Protein AF-A0A0G0VGV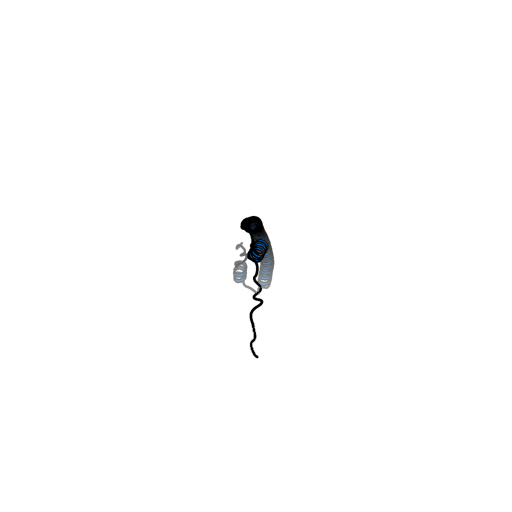4-F1 (afdb_monomer_lite)

Structure (mmCIF, N/CA/C/O backbone):
data_AF-A0A0G0VGV4-F1
#
_entry.id   AF-A0A0G0VGV4-F1
#
loop_
_atom_site.group_PDB
_atom_site.id
_atom_site.type_symbol
_atom_site.label_atom_id
_atom_site.label_alt_id
_atom_site.label_comp_id
_atom_site.label_asym_id
_atom_site.label_entity_id
_atom_site.label_seq_id
_atom_site.pdbx_PDB_ins_code
_atom_site.Cartn_x
_atom_site.Cartn_y
_atom_site.Cartn_z
_atom_site.occupancy
_atom_site.B_iso_or_equiv
_atom_site.auth_seq_id
_atom_site.auth_comp_id
_atom_site.auth_asym_id
_atom_site.auth_atom_id
_atom_site.pdbx_PDB_model_num
ATOM 1 N N . MET A 1 1 ? 62.624 -42.828 -73.557 1.00 45.47 1 MET A N 1
ATOM 2 C CA . MET A 1 1 ? 63.228 -41.620 -72.967 1.00 45.47 1 MET A CA 1
ATOM 3 C C . MET A 1 1 ? 62.208 -41.032 -72.016 1.00 45.47 1 MET A C 1
ATOM 5 O O . MET A 1 1 ? 61.147 -40.618 -72.458 1.00 45.47 1 MET A O 1
ATOM 9 N N . ALA A 1 2 ? 62.489 -41.159 -70.722 1.00 49.94 2 ALA A N 1
ATOM 10 C CA . ALA A 1 2 ? 61.804 -40.438 -69.663 1.00 49.94 2 ALA A CA 1
ATOM 11 C C . ALA A 1 2 ? 62.275 -38.978 -69.700 1.00 49.94 2 ALA A C 1
ATOM 13 O O . ALA A 1 2 ? 63.457 -38.747 -69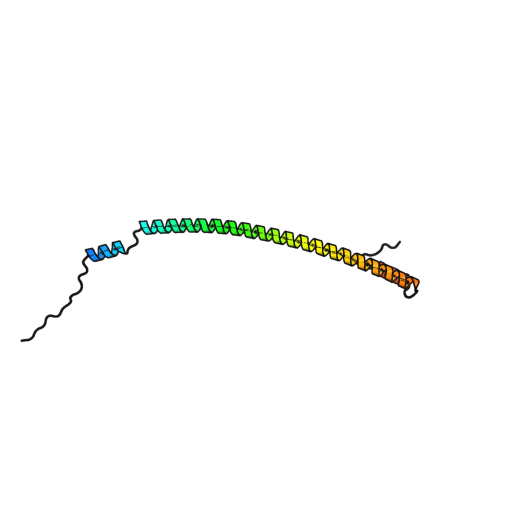.926 1.00 49.94 2 ALA A O 1
ATOM 14 N N . GLU A 1 3 ? 61.387 -38.014 -69.504 1.00 50.72 3 GLU A N 1
ATOM 15 C CA . GLU A 1 3 ? 61.290 -37.339 -68.211 1.00 50.72 3 GLU A CA 1
ATOM 16 C C . GLU A 1 3 ? 60.104 -36.363 -68.175 1.00 50.72 3 GLU A C 1
ATOM 18 O O . GLU 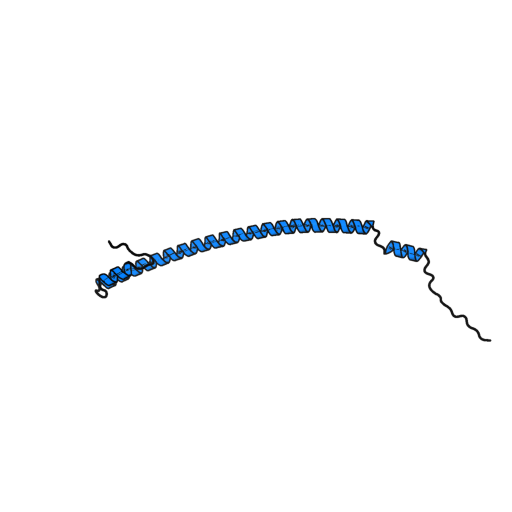A 1 3 ? 59.660 -35.876 -69.217 1.00 50.72 3 GLU A O 1
ATOM 23 N N . PRO A 1 4 ? 59.548 -36.146 -66.973 1.00 65.81 4 PRO A N 1
ATOM 24 C CA . PRO A 1 4 ? 58.342 -35.384 -66.725 1.00 65.81 4 PRO A CA 1
ATOM 25 C C . PRO A 1 4 ? 58.682 -33.933 -66.373 1.00 65.81 4 PRO A C 1
ATOM 27 O O . PRO A 1 4 ? 59.726 -33.645 -65.799 1.00 65.81 4 PRO A O 1
ATOM 30 N N . THR A 1 5 ? 57.727 -33.034 -66.554 1.00 47.09 5 THR A N 1
ATOM 31 C CA . THR A 1 5 ? 57.668 -31.834 -65.720 1.00 47.09 5 THR A CA 1
ATOM 32 C C . THR A 1 5 ? 56.268 -31.713 -65.149 1.00 47.09 5 THR A C 1
ATOM 34 O O . THR A 1 5 ? 55.340 -31.172 -65.741 1.00 47.09 5 THR A O 1
ATOM 37 N N . GLN A 1 6 ? 56.138 -32.246 -63.930 1.00 52.19 6 GLN A N 1
ATOM 38 C CA . GLN A 1 6 ? 55.391 -31.547 -62.893 1.00 52.19 6 GLN A CA 1
ATOM 39 C C . GLN A 1 6 ? 55.819 -30.072 -62.928 1.00 52.19 6 GLN A C 1
ATOM 41 O O . GLN A 1 6 ? 57.009 -29.803 -63.068 1.00 52.19 6 GLN A O 1
ATOM 46 N N . ASN A 1 7 ? 54.907 -29.124 -62.749 1.00 43.44 7 ASN A N 1
ATOM 47 C CA . ASN A 1 7 ? 54.733 -28.515 -61.432 1.00 43.44 7 ASN A CA 1
ATOM 48 C C . ASN A 1 7 ? 53.742 -27.347 -61.503 1.00 43.44 7 ASN A C 1
ATOM 50 O O . ASN A 1 7 ? 53.931 -26.413 -62.269 1.00 43.44 7 ASN A O 1
ATOM 54 N N . GLN A 1 8 ? 52.751 -27.393 -60.612 1.00 50.78 8 GLN A N 1
ATOM 55 C CA . GLN A 1 8 ? 52.155 -26.224 -59.965 1.00 50.78 8 GLN A CA 1
ATOM 56 C C . GLN A 1 8 ? 51.569 -25.142 -60.887 1.00 50.78 8 GLN A C 1
ATOM 58 O O . GLN A 1 8 ? 52.147 -24.076 -61.060 1.00 50.78 8 GLN A O 1
ATOM 63 N N . ASN A 1 9 ? 50.305 -25.321 -61.289 1.00 42.72 9 ASN A N 1
ATOM 64 C CA . ASN A 1 9 ? 49.402 -24.170 -61.378 1.00 42.72 9 ASN A CA 1
ATOM 65 C C . ASN A 1 9 ? 49.113 -23.708 -59.936 1.00 42.72 9 ASN A C 1
ATOM 67 O O . ASN A 1 9 ? 48.080 -24.013 -59.341 1.00 42.72 9 ASN A O 1
ATOM 71 N N . LYS A 1 10 ? 50.127 -23.101 -59.314 1.00 52.19 10 LYS A N 1
ATOM 72 C CA . LYS A 1 10 ? 49.968 -22.268 -58.134 1.00 52.19 10 LYS A CA 1
ATOM 73 C C . LYS A 1 10 ? 49.246 -21.047 -58.671 1.00 52.19 10 LYS A C 1
ATOM 75 O O . LYS A 1 10 ? 49.854 -20.286 -59.407 1.00 52.19 10 LYS A O 1
ATOM 80 N N . THR A 1 11 ? 47.954 -20.934 -58.379 1.00 54.47 11 THR A N 1
ATOM 81 C CA . THR A 1 11 ? 47.136 -19.771 -58.714 1.00 54.47 11 THR A CA 1
ATOM 82 C C . THR A 1 11 ? 47.900 -18.528 -58.267 1.00 54.47 11 THR A C 1
ATOM 84 O O . THR A 1 11 ? 47.983 -18.248 -57.069 1.00 54.47 11 THR A O 1
ATOM 87 N N . GLU A 1 12 ? 48.563 -17.850 -59.201 1.00 59.78 12 GLU A N 1
ATOM 88 C CA . GLU A 1 12 ? 49.242 -16.590 -58.934 1.00 59.78 12 GLU A CA 1
ATOM 89 C C . GLU A 1 12 ? 48.138 -15.557 -58.778 1.00 59.78 12 GLU A C 1
ATOM 91 O O . GLU A 1 12 ? 47.710 -14.930 -59.741 1.00 59.78 12 GLU A O 1
ATOM 96 N N . VAL A 1 13 ? 47.603 -15.462 -57.559 1.00 67.06 13 VAL A N 1
ATOM 97 C CA . VAL A 1 13 ? 46.650 -14.416 -57.208 1.00 67.06 13 VAL A CA 1
ATOM 98 C C . VAL A 1 13 ? 47.368 -13.095 -57.448 1.00 67.06 13 VAL A C 1
ATOM 100 O O . VAL A 1 13 ? 48.394 -12.812 -56.817 1.00 67.06 13 VAL A O 1
ATOM 103 N N . SER A 1 14 ? 46.870 -12.318 -58.403 1.00 80.38 14 SER A N 1
ATOM 104 C CA . SER A 1 14 ? 47.492 -11.049 -58.759 1.00 80.38 14 SER A CA 1
ATOM 105 C C . SER A 1 14 ? 47.414 -10.101 -57.566 1.00 80.38 14 SER A C 1
ATOM 107 O O . SER A 1 14 ? 46.421 -10.079 -56.836 1.00 80.38 14 SER A O 1
ATOM 109 N N . THR A 1 15 ? 48.428 -9.255 -57.375 1.00 79.75 15 THR A N 1
ATOM 110 C CA . THR A 1 15 ? 48.387 -8.192 -56.357 1.00 79.75 15 THR A CA 1
ATOM 111 C C . THR A 1 15 ? 47.126 -7.335 -56.494 1.00 79.75 15 THR A C 1
ATOM 113 O O . THR A 1 15 ? 46.576 -6.899 -55.489 1.00 79.75 15 THR A O 1
ATOM 116 N N . SER A 1 16 ? 46.615 -7.167 -57.719 1.00 80.69 16 SER A N 1
ATOM 117 C CA . SER A 1 16 ? 45.348 -6.480 -57.981 1.00 80.69 16 SER A CA 1
ATOM 118 C C . SER A 1 16 ? 44.131 -7.218 -57.418 1.00 80.69 16 SER A C 1
ATOM 120 O O . SER A 1 16 ? 43.224 -6.571 -56.910 1.00 80.69 16 SER A O 1
ATOM 122 N N . GLU A 1 17 ? 44.096 -8.549 -57.491 1.00 82.44 17 GLU A N 1
ATOM 123 C CA . GLU A 1 17 ? 42.997 -9.365 -56.954 1.00 82.44 17 GLU A CA 1
ATOM 124 C C . GLU A 1 17 ? 43.026 -9.382 -55.424 1.00 82.44 17 GLU A C 1
ATOM 126 O O . GLU A 1 17 ? 41.982 -9.292 -54.784 1.00 82.44 17 GLU A O 1
ATOM 131 N N . ILE A 1 18 ? 44.224 -9.425 -54.828 1.00 82.38 18 ILE A N 1
ATOM 132 C CA . ILE A 1 18 ? 44.396 -9.278 -53.376 1.00 82.38 18 ILE A CA 1
ATOM 133 C C . ILE A 1 18 ? 43.921 -7.889 -52.934 1.00 82.38 18 ILE A C 1
ATOM 135 O O . ILE A 1 18 ? 43.229 -7.772 -51.927 1.00 82.38 18 ILE A O 1
ATOM 139 N N . MET A 1 19 ? 44.261 -6.838 -53.682 1.00 78.75 19 MET A N 1
ATOM 140 C CA . MET A 1 19 ? 43.888 -5.465 -53.341 1.00 78.75 19 MET A CA 1
ATOM 141 C C . MET A 1 19 ? 42.382 -5.218 -53.490 1.00 78.75 19 MET A C 1
ATOM 143 O O . MET A 1 19 ? 41.789 -4.608 -52.605 1.00 78.75 19 MET A O 1
ATOM 147 N N . ASP A 1 20 ? 41.748 -5.753 -54.536 1.00 81.25 20 ASP A N 1
ATOM 148 C CA . ASP A 1 20 ? 40.293 -5.686 -54.726 1.00 81.25 20 ASP A CA 1
ATOM 149 C C . ASP A 1 20 ? 39.542 -6.487 -53.649 1.00 81.25 20 ASP A C 1
ATOM 151 O O . ASP A 1 20 ? 38.579 -6.002 -53.054 1.00 81.25 20 ASP A O 1
ATOM 155 N N . PHE A 1 21 ? 40.038 -7.681 -53.301 1.00 81.06 21 PHE A N 1
ATOM 156 C CA . PHE A 1 21 ? 39.491 -8.469 -52.196 1.00 81.06 21 PHE A CA 1
ATOM 157 C C . PHE A 1 21 ? 39.610 -7.731 -50.855 1.00 81.06 21 PHE A C 1
ATOM 159 O O . PHE A 1 21 ? 38.652 -7.704 -50.082 1.00 81.06 21 PHE A O 1
ATOM 166 N N . LEU A 1 22 ? 40.757 -7.101 -50.581 1.00 79.44 22 LEU A N 1
ATOM 167 C CA . LEU A 1 22 ? 40.961 -6.318 -49.362 1.00 79.44 22 LEU A CA 1
ATOM 168 C C . LEU A 1 22 ? 40.044 -5.097 -49.318 1.00 79.44 22 LEU A C 1
ATOM 170 O O . LEU A 1 22 ? 39.412 -4.882 -48.296 1.00 79.44 22 LEU A O 1
ATOM 174 N N . VAL A 1 23 ? 39.889 -4.342 -50.405 1.00 77.94 23 VAL A N 1
ATOM 175 C CA . VAL A 1 23 ? 38.958 -3.200 -50.441 1.00 77.94 23 VAL A CA 1
ATOM 176 C C . VAL A 1 23 ? 37.506 -3.654 -50.254 1.00 77.94 23 VAL A C 1
ATOM 178 O O . VAL A 1 23 ? 36.745 -3.001 -49.548 1.00 77.94 23 VAL A O 1
ATOM 181 N N . LYS A 1 24 ? 37.122 -4.794 -50.836 1.00 76.44 24 LYS A N 1
ATOM 182 C CA . LYS A 1 24 ? 35.754 -5.327 -50.757 1.00 76.44 24 LYS A CA 1
ATOM 183 C C . LYS A 1 24 ? 35.392 -5.917 -49.391 1.00 76.44 24 LYS A C 1
ATOM 185 O O . LYS A 1 24 ? 34.212 -5.960 -49.044 1.00 76.44 24 LYS A O 1
ATOM 190 N N . HIS A 1 25 ? 36.375 -6.422 -48.645 1.00 73.69 25 HIS A N 1
ATOM 191 C CA . HIS A 1 25 ? 36.148 -7.128 -47.379 1.00 73.69 25 HIS A CA 1
ATOM 192 C C . HIS A 1 25 ? 36.705 -6.417 -46.142 1.00 73.69 25 HIS A C 1
ATOM 194 O O . HIS A 1 25 ? 36.310 -6.768 -45.027 1.00 73.69 25 HIS A O 1
ATOM 200 N N . MET A 1 26 ? 37.592 -5.431 -46.292 1.00 75.00 26 MET A N 1
ATOM 201 C CA . MET A 1 26 ? 37.990 -4.572 -45.182 1.00 75.00 26 MET A CA 1
ATOM 202 C C . MET A 1 26 ? 36.900 -3.541 -44.930 1.00 75.00 26 MET A C 1
ATOM 204 O O . MET A 1 26 ? 36.499 -2.799 -45.819 1.00 75.00 26 MET A O 1
ATOM 208 N N . VAL A 1 27 ? 36.468 -3.459 -43.676 1.00 69.69 27 VAL A N 1
ATOM 209 C CA . VAL A 1 27 ? 35.737 -2.287 -43.203 1.00 69.69 27 VAL A CA 1
ATOM 210 C C . VAL A 1 27 ? 36.722 -1.123 -43.222 1.00 69.69 27 VAL A C 1
ATOM 212 O O . VAL A 1 27 ? 37.732 -1.146 -42.511 1.00 69.69 27 VAL A O 1
ATOM 215 N N . ILE A 1 28 ? 36.453 -0.126 -44.058 1.00 76.50 28 ILE A N 1
ATOM 216 C CA . ILE A 1 28 ? 37.220 1.119 -44.071 1.00 76.50 28 ILE A CA 1
ATOM 217 C C . ILE A 1 28 ? 36.888 1.863 -42.772 1.00 76.50 28 ILE A C 1
ATOM 219 O O . ILE A 1 28 ? 35.759 1.807 -42.286 1.00 76.50 28 ILE A O 1
ATOM 223 N N . LYS A 1 29 ? 37.878 2.536 -42.181 1.00 76.38 29 LYS A N 1
ATOM 224 C CA . LYS A 1 29 ? 37.748 3.248 -40.899 1.00 76.38 29 LYS A CA 1
ATOM 225 C C . LYS A 1 29 ? 36.490 4.132 -40.828 1.00 76.38 29 LYS A C 1
ATOM 227 O O . LYS A 1 29 ? 35.825 4.149 -39.806 1.00 76.38 29 LYS A O 1
ATOM 232 N N . GLU A 1 30 ? 36.132 4.776 -41.933 1.00 79.94 30 GLU A N 1
ATOM 233 C CA . GLU A 1 30 ? 34.938 5.621 -42.064 1.00 79.94 30 GLU A CA 1
ATOM 234 C C . GLU A 1 30 ? 33.631 4.841 -41.828 1.00 79.94 30 GLU A C 1
ATOM 236 O O . GLU A 1 30 ? 32.804 5.256 -41.021 1.00 79.94 30 GLU A O 1
ATOM 241 N N . GLU A 1 31 ? 33.463 3.661 -42.438 1.00 83.81 31 GLU A N 1
ATOM 242 C CA . GLU A 1 31 ? 32.282 2.812 -42.208 1.00 83.81 31 GLU A CA 1
ATOM 243 C C . GLU A 1 31 ? 32.210 2.285 -40.767 1.00 83.81 31 GLU A C 1
ATOM 245 O O . GLU A 1 31 ? 31.126 2.013 -40.240 1.00 83.81 31 GLU A O 1
ATOM 250 N N . PHE A 1 32 ? 33.369 2.082 -40.136 1.00 85.81 32 PHE A N 1
ATOM 251 C CA . PHE A 1 32 ? 33.447 1.695 -38.732 1.00 85.81 32 PHE A CA 1
ATOM 252 C C . PHE A 1 32 ? 33.033 2.850 -37.816 1.00 85.81 32 PHE A C 1
ATOM 254 O O . PHE A 1 32 ? 32.213 2.636 -36.920 1.00 85.81 32 PHE A O 1
ATOM 261 N N . ASP A 1 33 ? 33.538 4.056 -38.076 1.00 89.56 33 ASP A N 1
ATOM 262 C CA . ASP A 1 33 ? 33.215 5.269 -37.322 1.00 89.56 33 ASP A CA 1
ATOM 263 C C . ASP A 1 33 ? 31.704 5.573 -37.412 1.00 89.56 33 ASP A C 1
ATOM 265 O O . ASP A 1 33 ? 31.051 5.740 -36.382 1.00 89.56 33 ASP A O 1
ATOM 269 N N . GLU A 1 34 ? 31.094 5.484 -38.601 1.00 90.94 34 GLU A N 1
ATOM 270 C CA . GLU A 1 34 ? 29.638 5.646 -38.769 1.00 90.94 34 GLU A CA 1
ATOM 271 C C . GLU A 1 34 ? 28.812 4.611 -37.986 1.00 90.94 34 GLU A C 1
ATOM 273 O O . GLU A 1 34 ? 27.738 4.909 -37.448 1.00 90.94 34 GLU A O 1
ATOM 278 N N . LYS A 1 35 ? 29.266 3.350 -37.950 1.00 90.50 35 LYS A N 1
ATOM 279 C CA . LYS A 1 35 ? 28.594 2.301 -37.168 1.00 90.50 35 LYS A CA 1
ATOM 280 C C . LYS A 1 35 ? 28.717 2.569 -35.674 1.00 90.50 35 LYS A C 1
ATOM 282 O O . LYS A 1 35 ? 27.751 2.309 -34.955 1.00 90.50 35 LYS A O 1
ATOM 287 N N . MET A 1 36 ? 29.859 3.081 -35.220 1.00 92.50 36 MET A N 1
ATOM 288 C CA . MET A 1 36 ? 30.066 3.448 -33.821 1.00 92.50 36 MET A CA 1
ATOM 289 C C . MET A 1 36 ? 29.196 4.633 -33.410 1.00 92.50 36 MET A C 1
ATOM 291 O O . MET A 1 36 ? 28.509 4.530 -32.396 1.00 92.50 36 MET A O 1
ATOM 295 N N . GLU A 1 37 ? 29.085 5.678 -34.231 1.00 95.00 37 GLU A N 1
ATOM 296 C CA . GLU A 1 37 ? 28.163 6.791 -33.955 1.00 95.00 37 GLU A CA 1
ATOM 297 C C . GLU A 1 37 ? 26.705 6.317 -33.839 1.00 95.00 37 GLU A C 1
ATOM 299 O O . GLU A 1 37 ? 26.000 6.659 -32.887 1.00 95.00 37 GLU A O 1
ATOM 304 N N . LYS A 1 38 ? 26.253 5.442 -34.750 1.00 95.00 38 LYS A N 1
ATOM 305 C CA . LYS A 1 38 ? 24.910 4.833 -34.669 1.00 95.00 38 LYS A CA 1
ATOM 306 C C . LYS A 1 38 ? 24.720 4.002 -33.400 1.00 95.00 38 LYS A C 1
ATOM 308 O O . LYS A 1 38 ? 23.607 3.930 -32.872 1.00 95.00 38 LYS A O 1
ATOM 313 N N . ILE A 1 39 ? 25.767 3.327 -32.929 1.00 94.69 39 ILE A N 1
ATOM 314 C CA . ILE A 1 39 ? 25.735 2.574 -31.672 1.00 94.69 39 ILE A CA 1
ATOM 315 C C . ILE A 1 39 ? 25.604 3.541 -30.490 1.00 94.69 39 ILE A C 1
ATOM 317 O O . ILE A 1 39 ? 24.711 3.337 -29.664 1.00 94.69 39 ILE A O 1
ATOM 321 N N . ASP A 1 40 ? 26.390 4.614 -30.450 1.00 96.00 40 ASP A N 1
ATOM 322 C CA . ASP A 1 40 ? 26.334 5.629 -29.392 1.00 96.00 40 ASP A CA 1
ATOM 323 C C . ASP A 1 40 ? 24.961 6.305 -29.309 1.00 96.00 40 ASP A C 1
ATOM 325 O O . ASP A 1 40 ? 24.402 6.469 -28.221 1.00 96.00 40 ASP A O 1
ATOM 329 N N . GLU A 1 41 ? 24.352 6.639 -30.449 1.00 96.38 41 GLU A N 1
ATOM 330 C CA . GLU A 1 41 ? 22.984 7.165 -30.483 1.00 96.38 41 GLU A CA 1
ATOM 331 C C . GLU A 1 41 ? 21.959 6.180 -29.911 1.00 96.38 41 GLU A C 1
ATOM 333 O O . GLU A 1 41 ? 21.018 6.575 -29.214 1.00 96.38 41 GLU A O 1
ATOM 338 N N . ARG A 1 42 ? 22.114 4.883 -30.205 1.00 96.31 42 ARG A N 1
ATOM 339 C CA . ARG A 1 42 ? 21.232 3.847 -29.655 1.00 96.31 42 ARG A CA 1
ATOM 340 C C . ARG A 1 42 ? 21.421 3.694 -28.152 1.00 96.31 42 ARG A C 1
ATOM 342 O O . ARG A 1 42 ? 20.418 3.517 -27.466 1.00 96.31 42 ARG A O 1
ATOM 349 N N . PHE A 1 43 ? 22.651 3.782 -27.649 1.00 96.06 43 PHE A N 1
ATOM 350 C CA . PHE A 1 43 ? 22.922 3.735 -26.212 1.00 96.06 43 PHE A CA 1
ATOM 351 C C . PHE A 1 43 ? 22.335 4.941 -25.479 1.00 96.06 43 PHE A C 1
ATOM 353 O O . PHE A 1 43 ? 21.624 4.739 -24.499 1.00 96.06 43 PHE A O 1
ATOM 360 N N . LYS A 1 44 ? 22.468 6.160 -26.018 1.00 96.38 44 LYS A N 1
ATOM 361 C CA . LYS A 1 44 ? 21.802 7.350 -25.452 1.00 96.38 44 LYS A CA 1
ATOM 362 C C . LYS A 1 44 ? 20.286 7.170 -25.335 1.00 96.38 44 LYS A C 1
ATOM 364 O O . LYS A 1 44 ? 19.705 7.429 -24.287 1.00 96.38 44 LYS A O 1
ATOM 369 N N . LYS A 1 45 ? 19.640 6.642 -26.383 1.00 96.12 45 LYS A N 1
ATOM 370 C CA . LYS A 1 45 ? 18.196 6.337 -26.352 1.00 96.12 45 LYS A CA 1
ATOM 371 C C . LYS A 1 45 ? 17.835 5.249 -25.336 1.00 96.12 45 LYS A C 1
ATOM 373 O O . LYS A 1 45 ? 16.710 5.233 -24.840 1.00 96.12 45 LYS A O 1
ATOM 378 N N . ILE A 1 46 ? 18.733 4.299 -25.072 1.00 96.19 46 ILE A N 1
ATOM 379 C CA . ILE A 1 46 ? 18.530 3.272 -24.042 1.00 96.19 46 ILE A CA 1
ATOM 380 C C . ILE A 1 46 ? 18.603 3.905 -22.653 1.00 96.19 46 ILE A C 1
ATOM 382 O O . ILE A 1 46 ? 17.715 3.629 -21.850 1.00 96.19 46 ILE A O 1
ATOM 386 N N . ASP A 1 47 ? 19.580 4.774 -22.399 1.00 96.25 47 ASP A N 1
ATOM 387 C CA . ASP A 1 47 ? 19.722 5.468 -21.114 1.00 96.25 47 ASP A CA 1
ATOM 388 C C . ASP A 1 47 ? 18.481 6.314 -20.796 1.00 96.25 47 ASP A C 1
ATOM 390 O O . ASP A 1 47 ? 17.891 6.166 -19.727 1.00 96.25 47 ASP A O 1
ATOM 394 N N . GLU A 1 48 ? 17.989 7.095 -21.764 1.00 96.56 48 GLU A N 1
ATOM 395 C CA . GLU A 1 48 ? 16.754 7.882 -21.612 1.00 96.56 48 GLU A CA 1
ATOM 396 C C . GLU A 1 48 ? 15.538 7.006 -21.260 1.00 96.56 48 GLU A C 1
ATOM 398 O O . GLU A 1 48 ? 14.737 7.338 -20.380 1.00 96.56 48 GLU A O 1
ATOM 403 N N . ARG A 1 49 ? 15.396 5.851 -21.926 1.00 95.81 49 ARG A N 1
ATOM 404 C CA . ARG A 1 49 ? 14.324 4.888 -21.625 1.00 95.81 49 ARG A CA 1
ATOM 405 C C . ARG A 1 49 ? 14.490 4.274 -20.242 1.00 95.81 49 ARG A C 1
ATOM 407 O O . ARG A 1 49 ? 13.491 4.044 -19.564 1.00 95.81 49 ARG A O 1
ATOM 414 N N . PHE A 1 50 ? 15.721 3.993 -19.829 1.00 96.19 50 PHE A N 1
ATOM 415 C CA . PHE A 1 50 ? 16.003 3.410 -18.525 1.00 96.19 50 PHE A CA 1
ATOM 416 C C . PHE A 1 50 ? 15.685 4.394 -17.394 1.00 96.19 50 PHE A C 1
ATOM 418 O O . PHE A 1 50 ? 15.058 4.010 -16.404 1.00 96.19 50 PHE A O 1
ATOM 425 N N . ASP A 1 51 ? 16.020 5.671 -17.571 1.00 96.75 51 ASP A N 1
ATOM 426 C CA . ASP A 1 51 ? 15.655 6.733 -16.633 1.00 96.75 51 ASP A CA 1
ATOM 427 C C . ASP A 1 51 ? 14.136 6.916 -16.540 1.00 96.75 51 ASP A C 1
ATOM 429 O O . ASP A 1 51 ? 13.589 6.995 -15.434 1.00 96.75 51 ASP A O 1
ATOM 433 N N . SER A 1 52 ? 13.432 6.899 -17.676 1.00 96.06 52 SER A N 1
ATOM 434 C CA . SER A 1 52 ? 11.965 6.946 -17.706 1.00 96.06 52 SER A CA 1
ATOM 435 C C . SER A 1 52 ? 11.338 5.751 -16.977 1.00 96.06 52 SER A C 1
ATOM 437 O O . SER A 1 52 ? 10.485 5.949 -16.110 1.00 96.06 52 SER A O 1
ATOM 439 N N . LEU A 1 53 ? 11.810 4.527 -17.235 1.00 96.12 53 LEU A N 1
ATOM 440 C CA . LEU A 1 53 ? 11.341 3.322 -16.540 1.00 96.12 53 LEU A CA 1
ATOM 441 C C . LEU A 1 53 ? 11.589 3.393 -15.031 1.00 96.12 53 LEU A C 1
ATOM 443 O O . LEU A 1 53 ? 10.736 2.998 -14.236 1.00 96.12 53 LEU A O 1
ATOM 447 N N . LYS A 1 54 ? 12.742 3.919 -14.610 1.00 96.38 54 LYS A N 1
ATOM 448 C CA . LYS A 1 54 ? 13.067 4.089 -13.191 1.00 96.38 54 LYS A CA 1
ATOM 449 C C . LYS A 1 54 ? 12.116 5.074 -12.509 1.00 96.38 54 LYS A C 1
ATOM 451 O O . LYS A 1 54 ? 11.696 4.831 -11.376 1.00 96.38 54 LYS A O 1
ATOM 456 N N . GLN A 1 55 ? 11.759 6.165 -13.186 1.00 96.06 55 GLN A N 1
ATOM 457 C CA . GLN A 1 55 ? 10.771 7.122 -12.683 1.00 96.06 55 GLN A CA 1
ATOM 458 C C . GLN A 1 55 ? 9.376 6.497 -12.580 1.00 96.06 55 GLN A C 1
ATOM 460 O O . GLN A 1 55 ? 8.732 6.628 -11.537 1.00 96.06 55 GLN A O 1
ATOM 465 N N . GLU A 1 56 ? 8.930 5.774 -13.609 1.00 95.94 56 GLU A N 1
ATOM 466 C CA . GLU A 1 56 ? 7.640 5.075 -13.596 1.00 95.94 56 GLU A CA 1
ATOM 467 C C . GLU A 1 56 ? 7.569 4.028 -12.483 1.00 95.94 56 GLU A C 1
ATOM 469 O O . GLU A 1 56 ? 6.590 3.988 -11.739 1.00 95.94 56 GLU A O 1
ATOM 474 N N . MET A 1 57 ? 8.628 3.237 -12.303 1.00 95.25 57 MET A N 1
ATOM 475 C CA . MET A 1 57 ? 8.711 2.243 -11.233 1.00 95.25 57 MET A CA 1
ATOM 476 C C . MET A 1 57 ? 8.647 2.898 -9.847 1.00 95.25 57 MET A C 1
ATOM 478 O O . MET A 1 57 ? 7.949 2.407 -8.958 1.00 95.25 57 MET A O 1
ATOM 482 N N . ASN A 1 58 ? 9.341 4.022 -9.650 1.00 95.81 58 ASN A N 1
ATOM 483 C CA . ASN A 1 58 ? 9.278 4.764 -8.391 1.00 95.81 58 ASN A CA 1
ATOM 484 C C . ASN A 1 58 ? 7.871 5.311 -8.128 1.00 95.81 58 ASN A C 1
ATOM 486 O O . ASN A 1 58 ? 7.389 5.219 -7.000 1.00 95.81 58 ASN A O 1
ATOM 490 N 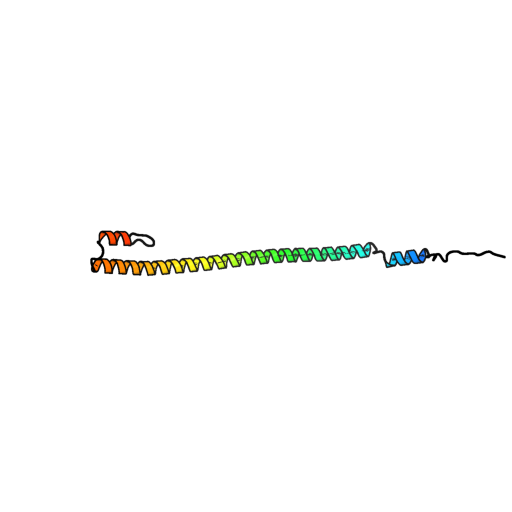N . LYS A 1 59 ? 7.200 5.831 -9.159 1.00 95.69 59 LYS A N 1
ATOM 491 C CA . LYS A 1 59 ? 5.817 6.304 -9.052 1.00 95.69 59 LYS A CA 1
ATOM 492 C C . LYS A 1 59 ? 4.862 5.164 -8.696 1.00 95.69 59 LYS A C 1
ATOM 494 O O . LYS A 1 59 ? 4.127 5.278 -7.724 1.00 95.69 59 LYS A O 1
ATOM 499 N N . GLN A 1 60 ? 4.943 4.037 -9.404 1.00 95.62 60 GLN A N 1
ATOM 500 C CA . GLN A 1 60 ? 4.135 2.851 -9.104 1.00 95.62 60 GLN A CA 1
ATOM 501 C C . GLN A 1 60 ? 4.352 2.359 -7.669 1.00 95.62 60 GLN A C 1
ATOM 503 O O . GLN A 1 60 ? 3.399 1.979 -6.995 1.00 95.62 60 GLN A O 1
ATOM 508 N N . LYS A 1 61 ? 5.596 2.389 -7.174 1.00 94.38 61 LYS A N 1
ATOM 509 C CA . LYS A 1 61 ? 5.903 2.017 -5.788 1.00 94.38 61 LYS A CA 1
ATOM 510 C C . LYS A 1 61 ? 5.201 2.928 -4.776 1.00 94.38 61 LYS A C 1
ATOM 512 O O . LYS A 1 61 ? 4.696 2.416 -3.780 1.00 94.38 61 LYS A O 1
ATOM 517 N N . LEU A 1 62 ? 5.181 4.240 -5.020 1.00 94.88 62 LEU A N 1
ATOM 518 C CA . LEU A 1 62 ? 4.469 5.197 -4.167 1.00 94.88 62 LEU A CA 1
ATOM 519 C C . LEU A 1 62 ? 2.956 4.954 -4.208 1.00 94.88 62 LEU A C 1
ATOM 521 O O . LEU A 1 62 ? 2.350 4.792 -3.154 1.00 94.88 62 LEU A O 1
ATOM 525 N N . ASP A 1 63 ? 2.377 4.793 -5.400 1.00 96.06 63 ASP A N 1
ATOM 526 C CA . ASP A 1 63 ? 0.939 4.536 -5.565 1.00 96.06 63 ASP A CA 1
ATOM 527 C C . ASP A 1 63 ? 0.498 3.242 -4.847 1.00 96.06 63 ASP A C 1
ATOM 529 O O . ASP A 1 63 ? -0.568 3.182 -4.229 1.00 96.06 63 ASP A O 1
ATOM 533 N N . ILE A 1 64 ? 1.327 2.190 -4.896 1.00 95.38 64 ILE A N 1
ATOM 534 C CA . ILE A 1 64 ? 1.071 0.929 -4.182 1.00 95.38 64 ILE A CA 1
ATOM 535 C C . ILE A 1 64 ? 1.125 1.137 -2.668 1.00 95.38 64 ILE A C 1
ATOM 537 O O . ILE A 1 64 ? 0.279 0.590 -1.959 1.00 95.38 64 ILE A O 1
ATOM 541 N N . LEU A 1 65 ? 2.103 1.898 -2.169 1.00 96.69 65 LEU A N 1
ATOM 542 C CA . LEU A 1 65 ? 2.233 2.170 -0.739 1.00 96.69 65 LEU A CA 1
ATOM 543 C C . LEU A 1 65 ? 1.008 2.930 -0.219 1.00 96.69 65 LEU A C 1
ATOM 545 O O . LEU A 1 65 ? 0.384 2.479 0.740 1.00 96.69 65 LEU A O 1
ATOM 549 N N . ASP A 1 66 ? 0.586 3.979 -0.924 1.00 96.88 66 ASP A N 1
ATOM 550 C CA . ASP A 1 66 ? -0.615 4.747 -0.582 1.00 96.88 66 ASP A CA 1
ATOM 551 C C . ASP A 1 66 ? -1.877 3.870 -0.609 1.00 96.88 66 ASP A C 1
ATOM 553 O O . ASP A 1 66 ? -2.744 3.954 0.267 1.00 96.88 66 ASP A O 1
ATOM 557 N N . ALA A 1 67 ? -2.002 2.983 -1.601 1.00 97.19 67 ALA A N 1
ATOM 558 C CA . ALA A 1 67 ? -3.125 2.053 -1.680 1.00 97.19 67 ALA A CA 1
ATOM 559 C C . ALA A 1 67 ? -3.142 1.057 -0.507 1.00 97.19 67 ALA A C 1
ATOM 561 O O . ALA A 1 67 ? -4.217 0.722 0.005 1.00 97.19 67 ALA A O 1
ATOM 562 N N . VAL A 1 68 ? -1.972 0.576 -0.081 1.00 97.00 68 VAL A N 1
ATOM 563 C CA . VAL A 1 68 ? -1.835 -0.313 1.079 1.00 97.00 68 VAL A CA 1
ATOM 564 C C . VAL A 1 68 ? -2.185 0.429 2.366 1.00 97.00 68 VAL A C 1
ATOM 566 O O . VAL A 1 68 ? -3.005 -0.079 3.132 1.00 97.00 68 VAL A O 1
ATOM 569 N N . ASP A 1 69 ? -1.660 1.634 2.574 1.00 97.44 69 ASP A N 1
ATOM 570 C CA . ASP A 1 69 ? -1.935 2.440 3.768 1.00 97.44 69 ASP A CA 1
ATOM 571 C C . ASP A 1 69 ? -3.428 2.756 3.912 1.00 97.44 69 ASP A C 1
ATOM 573 O O . ASP A 1 69 ? -4.006 2.578 4.989 1.00 97.44 69 ASP A O 1
ATOM 577 N N . ASN A 1 70 ? -4.098 3.111 2.813 1.00 97.62 70 ASN A N 1
ATOM 578 C CA . ASN A 1 70 ? -5.545 3.329 2.808 1.00 97.62 70 ASN A CA 1
ATOM 579 C C . ASN A 1 70 ? -6.332 2.067 3.194 1.00 97.62 70 ASN A C 1
ATOM 581 O O . ASN A 1 70 ? -7.258 2.127 4.009 1.00 97.62 70 ASN A O 1
ATOM 585 N N . LYS A 1 71 ? -5.961 0.901 2.647 1.00 97.56 71 LYS A N 1
ATOM 586 C CA . LYS A 1 71 ? -6.605 -0.375 3.001 1.00 97.56 71 LYS A CA 1
ATOM 587 C C . LYS A 1 71 ? -6.357 -0.750 4.461 1.00 97.56 71 LYS A C 1
ATOM 589 O O . LYS A 1 71 ? -7.281 -1.215 5.127 1.00 97.56 71 LYS A O 1
ATOM 594 N N . LEU A 1 72 ? -5.148 -0.529 4.974 1.00 97.62 72 LEU A N 1
ATOM 595 C CA . LEU A 1 72 ? -4.812 -0.777 6.378 1.00 97.62 72 LEU A CA 1
ATOM 596 C C . LEU A 1 72 ? -5.608 0.132 7.318 1.00 97.62 72 LEU A C 1
ATOM 598 O O . LEU A 1 72 ? -6.137 -0.345 8.324 1.00 97.62 72 LEU A O 1
ATOM 602 N N . ALA A 1 73 ? -5.749 1.415 6.978 1.00 97.69 73 ALA A N 1
ATOM 603 C CA . ALA A 1 73 ? -6.562 2.353 7.744 1.00 97.69 73 ALA A CA 1
ATOM 604 C C . ALA A 1 73 ? -8.035 1.915 7.797 1.00 97.69 73 ALA A C 1
ATOM 606 O O . ALA A 1 73 ? -8.631 1.902 8.878 1.00 97.69 73 ALA A O 1
ATOM 607 N N . HIS A 1 74 ? -8.597 1.487 6.661 1.00 97.62 74 HIS A N 1
ATOM 608 C CA . HIS A 1 74 ? -9.970 0.983 6.592 1.00 97.62 74 HIS A CA 1
ATOM 609 C C . HIS A 1 74 ? -10.162 -0.276 7.445 1.00 97.62 74 HIS A C 1
ATOM 611 O O . HIS A 1 74 ? -11.038 -0.307 8.306 1.00 97.62 74 HIS A O 1
ATOM 617 N N . LEU A 1 75 ? -9.303 -1.286 7.272 1.00 97.56 75 LEU A N 1
ATOM 618 C CA . LEU A 1 75 ? -9.378 -2.540 8.030 1.00 97.56 75 LEU A CA 1
ATOM 619 C C . LEU A 1 75 ? -9.243 -2.311 9.539 1.00 97.56 75 LEU A C 1
ATOM 621 O O . LEU A 1 75 ? -9.972 -2.911 10.330 1.00 97.56 75 LEU A O 1
ATOM 625 N N . LYS A 1 76 ? -8.342 -1.414 9.953 1.00 96.81 76 LYS A N 1
ATOM 626 C CA . LYS A 1 76 ? -8.210 -1.019 11.360 1.00 96.81 76 LYS A CA 1
ATOM 627 C C . LYS A 1 76 ? -9.495 -0.365 11.876 1.00 96.81 76 LYS A C 1
ATOM 629 O O . LYS A 1 76 ? -9.913 -0.652 12.997 1.00 96.81 76 LYS A O 1
ATOM 634 N N . GLY A 1 77 ? -10.128 0.490 11.072 1.00 97.31 77 GLY A N 1
ATOM 635 C CA . GLY A 1 77 ? -11.421 1.097 11.390 1.00 97.31 77 GLY A CA 1
ATOM 636 C C . GLY A 1 77 ? -12.528 0.057 11.573 1.00 97.31 77 GLY A C 1
ATOM 637 O O . GLY A 1 77 ? -13.214 0.068 12.599 1.00 97.31 77 GLY A O 1
ATOM 638 N N . ASP A 1 78 ? -12.651 -0.879 10.631 1.00 97.81 78 ASP A N 1
ATOM 639 C CA . ASP A 1 78 ? -13.625 -1.974 10.690 1.00 97.81 78 ASP A CA 1
ATOM 640 C C . ASP A 1 78 ? -13.439 -2.829 11.947 1.00 97.81 78 ASP A C 1
ATOM 642 O O . ASP A 1 78 ? -14.411 -3.125 12.648 1.00 97.81 78 ASP A O 1
ATOM 646 N N . LEU A 1 79 ? -12.189 -3.167 12.281 1.00 96.50 79 LEU A N 1
ATOM 647 C CA . LEU A 1 79 ? -11.858 -3.936 13.479 1.00 96.50 79 LEU A CA 1
ATOM 648 C C . LEU A 1 79 ? -12.285 -3.203 14.756 1.00 96.50 79 LEU A C 1
ATOM 650 O O . LEU A 1 79 ? -12.918 -3.799 15.625 1.00 96.50 79 LEU A O 1
ATOM 654 N N . VAL A 1 80 ? -12.015 -1.898 14.854 1.00 95.06 80 VAL A N 1
ATOM 655 C CA . VAL A 1 80 ? -12.453 -1.079 15.997 1.00 95.06 80 VAL A CA 1
ATOM 656 C C . VAL A 1 80 ? -13.979 -1.066 16.116 1.00 95.06 80 VAL A C 1
ATOM 658 O O . VAL A 1 80 ? -14.516 -1.157 17.222 1.00 95.06 80 VAL A O 1
ATOM 661 N N . ILE A 1 81 ? -14.701 -0.960 14.998 1.00 95.44 81 ILE A N 1
ATOM 662 C CA . ILE A 1 81 ? -16.171 -0.989 14.999 1.00 95.44 81 ILE A CA 1
ATOM 663 C C . ILE A 1 81 ? -16.688 -2.357 15.457 1.00 95.44 81 ILE A C 1
ATOM 665 O O . ILE A 1 81 ? -17.622 -2.408 16.262 1.00 95.44 81 ILE A O 1
ATOM 669 N N . LEU A 1 82 ? -16.105 -3.450 14.962 1.00 95.62 82 LEU A N 1
ATOM 670 C CA . LEU A 1 82 ? -16.470 -4.811 15.360 1.00 95.62 82 LEU A CA 1
ATOM 671 C C . LEU A 1 82 ? -16.220 -5.036 16.852 1.00 95.62 82 LEU A C 1
ATOM 673 O O . LEU A 1 82 ? -17.155 -5.412 17.558 1.00 95.62 82 LEU A O 1
ATOM 677 N N . MET A 1 83 ? -15.034 -4.683 17.352 1.00 92.81 83 MET A N 1
ATOM 678 C CA . MET A 1 83 ? -14.703 -4.795 18.775 1.00 92.81 83 MET A CA 1
ATOM 679 C C . MET A 1 83 ? -15.661 -3.985 19.655 1.00 92.81 83 MET A C 1
ATOM 681 O O . MET A 1 83 ? -16.127 -4.481 20.673 1.00 92.81 83 MET A O 1
ATOM 685 N N . ARG A 1 84 ? -16.045 -2.767 19.249 1.00 92.12 84 ARG A N 1
ATOM 686 C CA . ARG A 1 84 ? -17.053 -1.977 19.986 1.00 92.12 84 ARG A CA 1
ATOM 687 C C . ARG A 1 84 ? -18.439 -2.620 19.987 1.00 92.12 84 ARG A C 1
ATOM 689 O O . ARG A 1 84 ? -19.187 -2.466 20.949 1.00 92.12 84 ARG A O 1
ATOM 696 N N . LYS A 1 85 ? -18.837 -3.286 18.898 1.00 93.06 85 LYS A N 1
ATOM 697 C CA . LYS A 1 85 ? -20.114 -4.019 18.847 1.00 93.06 85 LYS A CA 1
ATOM 698 C C . LYS A 1 85 ? -20.081 -5.240 19.760 1.00 93.06 85 LYS A C 1
ATOM 700 O O . LYS A 1 85 ? -21.096 -5.536 20.383 1.00 93.06 85 LYS A O 1
ATOM 705 N N . GLU A 1 86 ? -18.956 -5.940 19.819 1.00 92.31 86 GLU A N 1
ATOM 706 C CA . GLU A 1 86 ? -18.755 -7.066 20.732 1.00 92.31 86 GLU A CA 1
ATOM 707 C C . GLU A 1 86 ? -18.752 -6.608 22.189 1.00 92.31 86 GLU A C 1
ATOM 709 O O . GLU A 1 86 ? -19.483 -7.185 22.988 1.00 92.31 86 GLU A O 1
ATOM 714 N N . ASP A 1 87 ? -18.067 -5.510 22.507 1.00 92.62 87 ASP A N 1
ATOM 715 C CA . ASP A 1 87 ? -18.062 -4.905 23.842 1.00 92.62 87 ASP A CA 1
ATOM 716 C C . ASP A 1 87 ? -19.486 -4.596 24.337 1.00 92.62 87 ASP A C 1
ATOM 718 O O . ASP A 1 87 ? -19.899 -5.052 25.401 1.00 92.62 87 ASP A O 1
ATOM 722 N N . LYS A 1 88 ? -20.325 -3.972 23.496 1.00 91.94 88 LYS A N 1
ATOM 723 C CA . LYS A 1 88 ? -21.751 -3.748 23.813 1.00 91.94 88 LYS A CA 1
ATOM 724 C C . LYS A 1 88 ? -22.518 -5.037 24.119 1.00 91.94 88 LYS A C 1
ATOM 726 O O . LYS A 1 88 ? -23.394 -5.033 24.982 1.00 91.94 88 LYS A O 1
ATOM 731 N N . LYS A 1 89 ? -22.230 -6.133 23.406 1.00 94.00 89 LYS A N 1
ATOM 732 C CA . LYS A 1 89 ? -22.861 -7.436 23.675 1.00 94.00 89 LYS A CA 1
ATOM 733 C C . L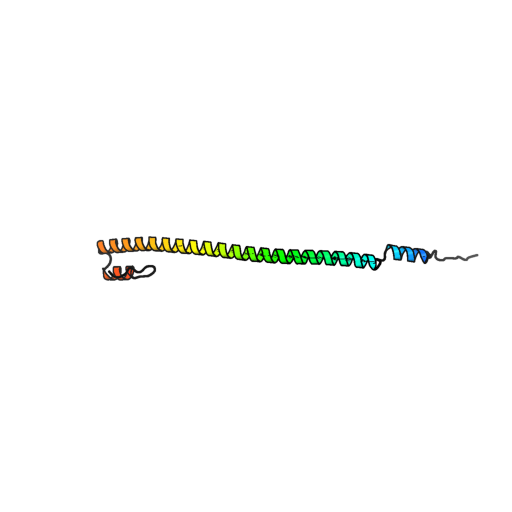YS A 1 89 ? -22.377 -8.021 25.001 1.00 94.00 8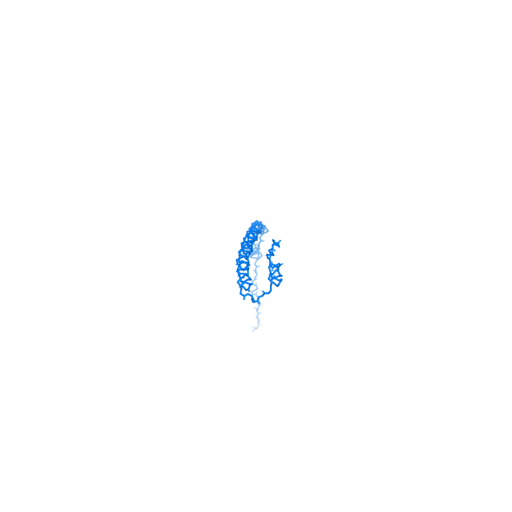9 LYS A C 1
ATOM 735 O O . LYS A 1 89 ? -23.188 -8.592 25.724 1.00 94.00 89 LYS A O 1
ATOM 740 N N . VAL A 1 90 ? -21.090 -7.874 25.320 1.00 92.94 90 VAL A N 1
ATOM 741 C CA . VAL A 1 90 ? -20.509 -8.317 26.597 1.00 92.94 90 VAL A CA 1
ATOM 742 C C . VAL A 1 90 ? -21.143 -7.559 27.758 1.00 92.94 90 VAL A C 1
ATOM 744 O O . VAL A 1 90 ? -21.561 -8.188 28.725 1.00 92.94 90 VAL A O 1
ATOM 747 N N . VAL A 1 91 ? -21.304 -6.242 27.637 1.00 92.50 91 VAL A N 1
ATOM 748 C CA . VAL A 1 91 ? -21.963 -5.405 28.652 1.00 92.50 91 VAL A CA 1
ATOM 749 C C . VAL A 1 91 ? -23.387 -5.892 28.917 1.00 92.50 91 VAL A C 1
ATOM 751 O O . VAL A 1 91 ? -23.721 -6.202 30.059 1.00 92.50 91 VAL A O 1
ATOM 754 N N . ALA A 1 92 ? -24.191 -6.063 27.863 1.00 93.56 92 ALA A N 1
ATOM 755 C CA . ALA A 1 92 ? -25.554 -6.579 27.991 1.00 93.56 92 ALA A CA 1
ATOM 756 C C . ALA A 1 92 ? -25.591 -7.979 28.635 1.00 93.56 92 ALA A C 1
ATOM 758 O O . ALA A 1 92 ? -26.456 -8.272 29.458 1.00 93.56 92 ALA A O 1
ATOM 759 N N . LEU A 1 93 ? -24.635 -8.853 28.301 1.00 94.38 93 LEU A N 1
ATOM 760 C CA . LEU A 1 93 ? -24.534 -10.175 28.918 1.00 94.38 93 LEU A CA 1
ATOM 761 C C . LEU A 1 93 ? -24.205 -10.081 30.416 1.00 94.38 93 LEU A C 1
ATOM 763 O O . LEU A 1 93 ? -24.812 -10.790 31.218 1.00 94.38 93 LEU A O 1
ATOM 767 N N . VAL A 1 94 ? -23.272 -9.210 30.806 1.00 93.75 94 VAL A N 1
ATOM 768 C CA . VAL A 1 94 ? -22.906 -8.984 32.214 1.00 93.75 94 VAL A CA 1
ATOM 769 C C . VAL A 1 94 ? -24.102 -8.452 33.009 1.00 93.75 94 VAL A C 1
ATOM 771 O O . VAL A 1 94 ? -24.338 -8.916 34.127 1.00 93.75 94 VAL A O 1
ATOM 774 N N . GLU A 1 95 ? -24.888 -7.541 32.433 1.00 92.44 95 GLU A N 1
ATOM 775 C CA . GLU A 1 95 ? -26.130 -7.038 33.036 1.00 92.44 95 GLU A CA 1
ATOM 776 C C . GLU A 1 95 ? -27.140 -8.169 33.270 1.00 92.44 95 GLU A C 1
ATOM 778 O O . GLU A 1 95 ? -27.574 -8.373 34.406 1.00 92.44 95 GLU A O 1
ATOM 783 N N . ILE A 1 96 ? -27.421 -8.985 32.248 1.00 95.62 96 ILE A N 1
ATOM 784 C CA . ILE A 1 96 ? -28.342 -10.131 32.350 1.00 95.62 96 ILE A CA 1
ATOM 785 C C . ILE A 1 96 ? -27.869 -11.136 33.413 1.00 95.62 96 ILE A C 1
ATOM 787 O O . ILE A 1 96 ? -28.671 -11.662 34.190 1.00 95.62 96 ILE A O 1
ATOM 791 N N . LEU A 1 97 ? -26.568 -11.431 33.481 1.00 94.88 97 LEU A N 1
ATOM 792 C CA . LEU A 1 97 ? -26.020 -12.362 34.474 1.00 94.88 97 LEU A CA 1
ATOM 793 C C . LEU A 1 97 ? -26.112 -11.811 35.902 1.00 94.88 97 LEU A C 1
ATOM 795 O O . LEU A 1 97 ? -26.336 -12.578 36.845 1.00 94.88 97 LEU A O 1
ATOM 799 N N . LYS A 1 98 ? -25.960 -10.493 36.068 1.00 93.06 98 LYS A N 1
ATOM 800 C CA . LYS A 1 98 ? -26.125 -9.805 37.352 1.00 93.06 98 LYS A CA 1
ATOM 801 C C . LYS A 1 98 ? -27.587 -9.815 37.804 1.00 93.06 98 LYS A C 1
ATOM 803 O O . LYS A 1 98 ? -27.850 -10.129 38.964 1.00 93.06 98 LYS A O 1
ATOM 808 N N . GLU A 1 99 ? -28.530 -9.527 36.906 1.00 94.62 99 GLU A N 1
ATOM 809 C CA . GLU A 1 99 ? -29.976 -9.572 37.184 1.00 94.62 99 GLU A CA 1
ATOM 810 C C . GLU A 1 99 ? -30.432 -10.969 37.619 1.00 94.62 99 GLU A C 1
ATOM 812 O O . GLU A 1 99 ? -31.158 -11.118 38.605 1.00 94.62 99 GLU A O 1
ATOM 817 N N . ASN A 1 100 ? -29.918 -12.002 36.951 1.00 96.06 100 ASN A N 1
ATOM 818 C CA . ASN A 1 100 ? -30.192 -13.401 37.280 1.00 96.06 100 ASN A CA 1
ATOM 819 C C . ASN A 1 100 ? -29.403 -13.924 38.494 1.00 96.06 100 ASN A C 1
ATOM 821 O O . ASN A 1 100 ? -29.516 -15.102 38.832 1.00 96.06 100 ASN A O 1
ATOM 825 N N . LYS A 1 101 ? -28.611 -13.072 39.165 1.00 94.25 101 LYS A N 1
ATOM 826 C CA . LYS A 1 101 ? -27.797 -13.412 40.348 1.00 94.25 101 LYS A CA 1
ATOM 827 C C . LYS A 1 101 ? -26.794 -14.552 40.109 1.00 94.25 101 LYS A C 1
ATOM 829 O O . LYS A 1 101 ? -26.429 -15.258 41.046 1.00 94.25 101 LYS A O 1
ATOM 834 N N . VAL A 1 102 ? -26.338 -14.724 38.867 1.00 96.12 102 VAL A N 1
ATOM 835 C CA . VAL A 1 102 ? -25.323 -15.729 38.495 1.00 96.12 102 VAL A CA 1
ATOM 836 C C . VAL A 1 102 ? -23.920 -15.249 38.874 1.00 96.12 102 VAL A C 1
ATOM 838 O O . VAL A 1 102 ? -23.071 -16.051 39.257 1.00 96.12 102 VAL A O 1
ATOM 841 N N . ILE A 1 103 ? -23.676 -13.937 38.796 1.00 93.75 103 ILE A N 1
ATOM 842 C CA . ILE A 1 103 ? -22.394 -13.308 39.139 1.00 93.75 103 ILE A CA 1
ATOM 843 C C . ILE A 1 103 ? -22.565 -12.248 40.232 1.00 93.75 103 ILE A C 1
ATOM 845 O O . ILE A 1 103 ? -23.584 -11.559 40.304 1.00 93.75 103 ILE A O 1
ATOM 849 N N . ALA A 1 104 ? -21.542 -12.090 41.076 1.00 93.56 104 ALA A N 1
ATOM 850 C CA . ALA A 1 104 ? -21.490 -11.030 42.078 1.00 93.56 104 ALA A CA 1
ATOM 851 C C . ALA A 1 104 ? -21.248 -9.653 41.434 1.00 93.56 104 ALA A C 1
ATOM 853 O O . ALA A 1 104 ? -20.583 -9.536 40.403 1.00 93.56 104 ALA A O 1
ATOM 854 N N . SER A 1 105 ? -21.737 -8.594 42.088 1.00 89.12 105 SER A N 1
ATOM 855 C CA . SER A 1 105 ? -21.571 -7.206 41.626 1.00 89.12 105 SER A CA 1
ATOM 856 C C . SER A 1 105 ? -20.097 -6.797 41.493 1.00 89.12 105 SER A C 1
ATOM 858 O O . SER A 1 105 ? -19.751 -6.043 40.589 1.00 89.12 105 SER A O 1
ATOM 860 N N . GLU A 1 106 ? -19.217 -7.318 42.354 1.00 90.12 106 GLU A N 1
ATOM 861 C CA . GLU A 1 106 ? -17.771 -7.077 42.265 1.00 90.12 106 GLU A CA 1
ATOM 862 C C . GLU A 1 106 ? -17.176 -7.677 40.988 1.00 90.12 106 GLU A C 1
ATOM 864 O O . GLU A 1 106 ? -16.542 -6.960 40.221 1.00 90.12 106 GLU A O 1
ATOM 869 N N . ASN A 1 107 ? -17.480 -8.946 40.695 1.00 90.75 107 ASN A N 1
ATOM 870 C CA . ASN A 1 107 ? -16.999 -9.623 39.488 1.00 90.75 107 ASN A CA 1
ATOM 871 C C . ASN A 1 107 ? -17.499 -8.936 38.209 1.00 90.75 107 ASN A C 1
ATOM 873 O O . ASN A 1 107 ? -16.747 -8.810 37.246 1.00 90.75 107 ASN A O 1
ATOM 877 N N . ALA A 1 108 ? -18.746 -8.448 38.203 1.00 90.75 108 ALA A N 1
ATOM 878 C CA . ALA A 1 108 ? -19.287 -7.678 37.083 1.00 90.75 108 ALA A CA 1
ATOM 879 C C . ALA A 1 108 ? -18.484 -6.388 36.837 1.00 90.75 108 ALA A C 1
ATOM 881 O O . ALA A 1 108 ? -18.129 -6.095 35.697 1.00 90.75 108 ALA A O 1
ATOM 882 N N . LYS A 1 109 ? -18.138 -5.647 37.901 1.00 89.56 109 LYS A N 1
ATOM 883 C CA . LYS A 1 109 ? -17.292 -4.446 37.798 1.00 89.56 109 LYS A CA 1
ATOM 884 C C . LYS A 1 109 ? -15.900 -4.774 37.271 1.00 89.56 109 LYS A C 1
ATOM 886 O O . LYS A 1 109 ? -15.382 -4.028 36.450 1.00 89.56 109 LYS A O 1
ATOM 891 N N . THR A 1 110 ? -15.312 -5.888 37.709 1.00 90.56 110 THR A N 1
ATOM 892 C CA . THR A 1 110 ? -14.001 -6.324 37.220 1.00 90.56 110 THR A CA 1
ATOM 893 C C . THR A 1 110 ? -14.029 -6.596 35.720 1.00 90.56 110 THR A C 1
ATOM 895 O O . THR A 1 110 ? -13.142 -6.118 35.027 1.00 90.56 110 THR A O 1
ATOM 898 N N . VAL A 1 111 ? -15.046 -7.306 35.212 1.00 89.69 111 VAL A N 1
ATOM 899 C CA . VAL A 1 111 ? -15.185 -7.606 33.773 1.00 89.69 111 VAL A CA 1
ATOM 900 C C . VAL A 1 111 ? -15.387 -6.332 32.949 1.00 89.69 111 VAL A C 1
ATOM 902 O O . VAL A 1 111 ? -14.742 -6.171 31.920 1.00 89.69 111 VAL A O 1
ATOM 905 N N . LEU A 1 112 ? -16.224 -5.399 33.414 1.00 89.00 112 LEU A N 1
ATOM 906 C CA . LEU A 1 112 ? -16.482 -4.131 32.713 1.00 89.00 112 LEU A CA 1
ATOM 907 C C . LEU A 1 112 ? -15.284 -3.166 32.719 1.00 89.00 112 LEU A C 1
ATOM 909 O O . LEU A 1 112 ? -15.214 -2.270 31.882 1.00 89.00 112 LEU A O 1
ATOM 913 N N . ALA A 1 113 ? -14.348 -3.337 33.654 1.00 89.81 113 ALA A N 1
ATOM 914 C CA . ALA A 1 113 ? -13.116 -2.555 33.729 1.00 89.81 113 ALA A CA 1
ATOM 915 C C . ALA A 1 113 ? -11.970 -3.140 32.883 1.00 89.81 113 ALA A C 1
ATOM 917 O O . ALA A 1 113 ? -10.877 -2.572 32.873 1.00 89.81 113 ALA A O 1
ATOM 918 N N . MET A 1 114 ? -12.180 -4.273 32.205 1.00 89.38 114 MET A N 1
ATOM 919 C CA . MET A 1 114 ? -11.159 -4.874 31.348 1.00 89.38 114 MET A CA 1
ATOM 920 C C . MET A 1 114 ? -11.023 -4.117 30.021 1.00 89.38 114 MET A C 1
ATOM 922 O O . MET A 1 114 ? -11.962 -3.503 29.517 1.00 89.38 114 MET A O 1
ATOM 926 N N . GLU A 1 115 ? -9.832 -4.194 29.432 1.00 80.75 115 GLU A N 1
ATOM 927 C CA . GLU A 1 115 ? -9.620 -3.844 28.027 1.00 80.75 115 GLU A CA 1
ATOM 928 C C . GLU A 1 115 ? -10.452 -4.774 27.117 1.00 80.75 115 GLU A C 1
ATOM 930 O O . GLU A 1 115 ? -10.703 -5.922 27.491 1.00 80.75 115 GLU A O 1
ATOM 935 N N . PRO A 1 116 ? -10.908 -4.326 25.930 1.00 73.25 116 PRO A N 1
ATOM 936 C CA . PRO A 1 116 ? -10.341 -3.239 25.127 1.00 73.25 116 PRO A CA 1
ATOM 937 C C . PRO A 1 116 ? -10.981 -1.862 25.322 1.00 73.25 116 PRO A C 1
ATOM 939 O O . PRO A 1 116 ? -10.361 -0.860 24.968 1.00 73.25 116 PRO A O 1
ATOM 942 N N . PHE A 1 117 ? -12.190 -1.786 25.879 1.00 81.31 117 PHE A N 1
ATOM 943 C CA . PHE A 1 117 ? -12.887 -0.524 26.130 1.00 81.31 117 PHE A CA 1
ATOM 944 C C . PHE A 1 117 ? -13.447 -0.507 27.558 1.00 81.31 117 PHE A C 1
ATOM 946 O O . PHE A 1 117 ? -14.635 -0.751 27.752 1.00 81.31 117 PHE A O 1
ATOM 953 N N . PRO A 1 118 ? -12.607 -0.209 28.565 1.00 82.56 118 PRO A N 1
ATOM 954 C CA . PRO A 1 118 ? -13.048 -0.207 29.951 1.00 82.56 118 PRO A CA 1
ATOM 955 C C . PRO A 1 118 ? -14.140 0.843 30.161 1.00 82.56 118 PRO A C 1
ATOM 957 O O . PRO A 1 118 ? -14.001 2.003 29.754 1.00 82.56 118 PRO A O 1
ATOM 960 N N . GLN A 1 119 ? -15.230 0.446 30.812 1.00 80.62 119 GLN A N 1
ATOM 961 C CA . GLN A 1 119 ? -16.284 1.382 31.176 1.00 80.62 119 GLN A CA 1
ATOM 962 C C . GLN A 1 119 ? -15.879 2.165 32.429 1.00 80.62 119 GLN A C 1
ATOM 964 O O . GLN A 1 119 ? -15.406 1.566 33.401 1.00 80.62 119 GLN A O 1
ATOM 969 N N . PRO A 1 120 ? -16.053 3.500 32.443 1.00 70.12 120 PRO A N 1
ATOM 970 C CA . PRO A 1 120 ? -15.787 4.280 33.639 1.00 70.12 120 PRO A CA 1
ATOM 971 C C . PRO A 1 120 ? -16.702 3.802 34.767 1.00 70.12 120 PRO A C 1
ATOM 973 O O . PRO A 1 120 ? -17.893 3.574 34.559 1.00 70.12 120 PRO A O 1
ATOM 976 N N . ALA A 1 121 ? -16.136 3.655 35.965 1.00 61.59 121 ALA A N 1
ATOM 977 C CA . ALA A 1 121 ? -16.919 3.409 37.163 1.00 61.59 121 ALA A CA 1
ATOM 978 C C . ALA A 1 121 ? -17.808 4.638 37.416 1.00 61.59 121 ALA A C 1
ATOM 980 O O . ALA A 1 121 ? -17.308 5.680 37.838 1.00 61.59 121 ALA A O 1
ATOM 981 N N . VAL A 1 122 ? -19.096 4.521 37.082 1.00 54.06 122 VAL A N 1
ATOM 982 C CA . VAL A 1 122 ? -20.146 5.484 37.452 1.00 54.06 122 VAL A CA 1
ATOM 983 C C . VAL A 1 122 ? -20.567 5.243 38.896 1.00 54.06 122 VAL A C 1
ATOM 985 O O . VAL A 1 122 ? -20.707 4.054 39.278 1.00 54.06 122 VAL A O 1
#

Organism: NCBI:txid1619048

Radius of gyration: 45.77 Å; chains: 1; bounding box: 93×50×115 Å

Foldseek 3Di:
DDDDDDDDPPVPCDPVNVVVVCVVPDDDVVNVVVVVVVVVVVVVVVVVVVVVVVVVVVVVVVVVVVVVVVVVVVVVVVVVVVVVVVLVVVLVVLVVCVVVVVDDPVVSQVVQCDDDDRDDDD

pLDDT: mean 86.22, std 14.35, range [42.72, 97.81]

Secondary structure (DSSP, 8-state):
--------------HHHHHHHHHHHS--HHHHHHHHHHHHHHHHHHHHHHHHHHHHHHHHHHHHHHHHHHHHHHHHHHHHHHHHHHHHHHHHHHHHHHHTTSS-HHHHHHHHTSSSSPPP--

Sequence (122 aa):
MAEPTQNQNKTEVSTSEIMDFLVKHMVIKEEFDEKMEKIDERFKKIDERFDSLKQEMNKQKLDILDAVDNKLAHLKGDLVILMRKEDKKVVALVEILKENKVIASENAKTVLAMEPFPQPAV